Protein 1U5X (pdb70)

Nearest PDB structures (foldseek):
  1u5x-assembly1_A  TM=1.008E+00  e=9.006E-25  Mus musculus
  1u5z-assembly1_A  TM=9.725E-01  e=7.983E-21  Mus musculus
  1u5y-assembly1_D  TM=9.627E-01  e=7.983E-21  Mus musculus
  4zch-assembly1_A  TM=9.772E-01  e=1.226E-16  Homo sapiens
  7x9g-assembly1_B  TM=8.103E-01  e=6.788E-09  Homo sapiens

Sequence (130 aa):
KHSVLHLVPVNITSDVTEVMWQPVLRRGRGLEAQGDIVRVWDTGIYLLYSQVLFHDVTFTMGQVVSREGQGRRETLFRCIRSMPSDAYNSCYSAGVFHLHQGDIITVKIPRANAKLSLSPHGTFLGFVKL

Organism: Mus musculus (NCBI:txid10090)

InterPro domains:
  IPR006052 Tumour necrosis factor domain [PF00229] (146-241)
  IPR006052 Tumour necrosis factor domain [PS50049] (107-241)
  IPR006052 Tumour necrosis factor domain [cd00184] (108-239)
  IPR008983 Tumour necrosis factor-like domain superfamily [G3DSA:2.60.120.40] (104-241)
  IPR008983 Tumour necrosis factor-like domain superfamily [SSF49842] (107-241)
  IPR021184 Tumour necrosis factor, conserved site [PS00251] (146-162)
  IPR051748 Tumor Necrosis Factor Ligand Superfamily [PTHR15151] (5-241)

Structure (mmCIF, N/CA/C/O backbone):
data_1U5X
#
_entry.id   1U5X
#
_cell.length_a   90.779
_cell.length_b   90.779
_cell.length_c   90.779
_cell.angle_alpha   90.00
_cell.angle_beta   90.00
_cell.angle_gamma   90.00
#
_symmetry.space_group_name_H-M   'I 2 3'
#
loop_
_entity.id
_entity.type
_entity.pdbx_description
1 polymer 'Tumor necrosis factor ligand superfamily member 13'
2 water water
#
loop_
_atom_site.group_PDB
_atom_site.id
_atom_site.type_symbol
_atom_site.label_atom_id
_atom_site.label_alt_id
_atom_site.label_comp_id
_atom_site.label_asym_id
_atom_si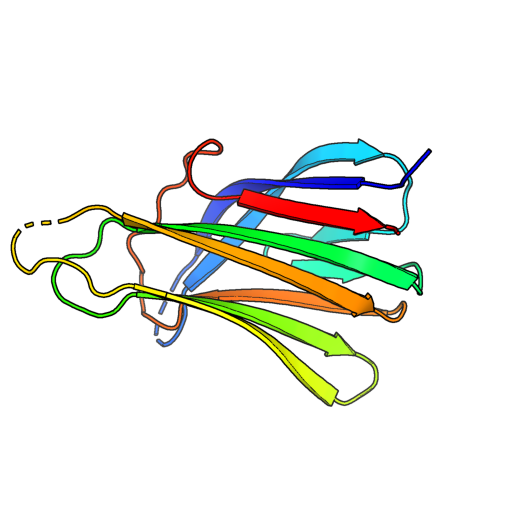te.label_entity_id
_atom_site.label_seq_id
_atom_site.pdbx_PDB_ins_code
_atom_site.Cartn_x
_atom_site.Cartn_y
_atom_site.Cartn_z
_atom_site.occupancy
_atom_site.B_iso_or_equiv
_atom_site.auth_seq_id
_atom_site.auth_comp_id
_at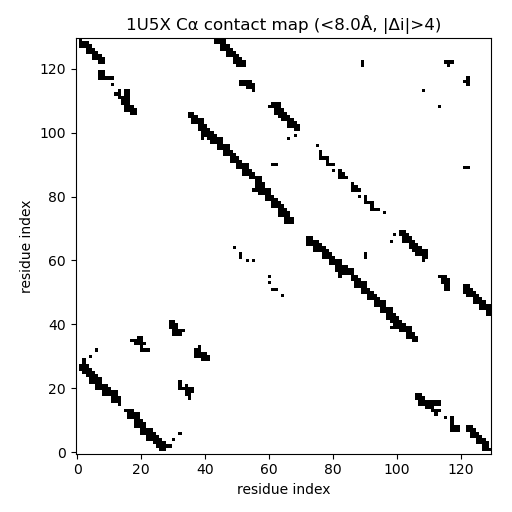om_site.auth_asym_id
_atom_site.auth_atom_id
_atom_site.pdbx_PDB_model_num
ATOM 1 N N . LYS A 1 4 ? 29.470 33.682 54.926 1.00 30.05 105 LYS A N 1
ATOM 2 C CA . LYS A 1 4 ? 28.053 33.312 54.611 1.00 32.24 105 LYS A CA 1
ATOM 3 C C . LYS A 1 4 ? 27.927 31.811 54.307 1.00 31.75 105 LYS A C 1
ATOM 4 O O . LYS A 1 4 ? 28.409 31.340 53.281 1.00 34.88 105 LYS A O 1
ATOM 6 N N . HIS A 1 5 ? 27.256 31.077 55.194 1.00 29.17 106 HIS A N 1
ATOM 7 C CA . HIS A 1 5 ? 27.246 29.621 55.168 1.00 28.68 106 HIS A CA 1
ATOM 8 C C . HIS A 1 5 ? 26.138 29.041 54.280 1.00 25.37 106 HIS A C 1
ATOM 9 O O . HIS A 1 5 ? 25.053 29.587 54.213 1.00 26.62 106 HIS A O 1
ATOM 16 N N . SER A 1 6 ? 26.404 27.900 53.654 1.00 19.85 107 SER A N 1
ATOM 17 C CA . SER A 1 6 ? 25.360 27.130 52.982 1.00 18.20 107 SER A CA 1
ATOM 18 C C . SER A 1 6 ? 24.508 26.377 54.007 1.00 17.35 107 SER A C 1
ATOM 19 O O . SER A 1 6 ? 25.028 25.820 54.975 1.00 15.88 107 SER A O 1
ATOM 22 N N . VAL A 1 7 ? 23.198 26.356 53.790 1.00 16.99 108 VAL A N 1
ATOM 23 C CA . VAL A 1 7 ? 22.281 25.756 54.747 1.00 15.13 108 VAL A CA 1
ATOM 24 C C . VAL A 1 7 ? 21.104 25.070 54.071 1.00 13.74 108 VAL A C 1
ATOM 25 O O . VAL A 1 7 ? 20.762 25.376 52.912 1.00 14.88 108 VAL A O 1
ATOM 29 N N . LEU A 1 8 ? 20.498 24.134 54.797 1.00 14.20 109 LEU A N 1
ATOM 30 C CA . LEU A 1 8 ? 19.279 23.427 54.331 1.00 14.55 109 LEU A CA 1
ATOM 31 C C . LEU A 1 8 ? 18.451 23.041 55.527 1.00 15.22 109 LEU A C 1
ATOM 32 O O . LEU A 1 8 ? 18.938 22.378 56.392 1.00 18.58 109 LEU A O 1
ATOM 37 N N . HIS A 1 9 ? 17.191 23.481 55.581 1.00 16.73 110 HIS A N 1
ATOM 38 C CA . HIS A 1 9 ? 16.276 23.108 56.642 1.00 15.45 110 HIS A CA 1
ATOM 39 C C . HIS A 1 9 ? 15.082 22.451 55.953 1.00 15.55 110 HIS A C 1
ATOM 40 O O . HIS A 1 9 ? 14.469 23.029 55.063 1.00 15.62 110 HIS A O 1
ATOM 47 N N . LEU A 1 10 ? 14.788 21.236 56.394 1.00 14.62 111 LEU A N 1
ATOM 48 C CA . LEU A 1 10 ? 13.806 20.346 55.805 1.00 15.04 111 LEU A CA 1
ATOM 49 C C . LEU A 1 10 ? 12.744 19.954 56.820 1.00 13.34 111 LEU A C 1
ATOM 50 O O . LEU A 1 10 ? 13.040 19.804 58.033 1.00 14.59 111 LEU A O 1
ATOM 55 N N . VAL A 1 11 ? 11.525 19.796 56.326 1.00 13.14 112 VAL A N 1
ATOM 56 C CA . VAL A 1 11 ? 10.398 19.380 57.149 1.00 15.65 112 VAL A CA 1
ATOM 57 C C . VAL A 1 11 ? 9.638 18.255 56.454 1.00 12.19 112 VAL A C 1
ATOM 58 O O . VAL A 1 11 ? 9.873 17.980 55.273 1.00 16.25 112 VAL A O 1
ATOM 62 N N . PRO A 1 12 ? 8.744 17.560 57.158 1.00 14.05 113 PRO A N 1
ATOM 63 C CA . PRO A 1 12 ? 8.052 16.434 56.532 1.00 14.49 113 PRO A CA 1
ATOM 64 C C . PRO A 1 12 ? 7.031 16.805 55.449 1.00 17.04 113 PRO A C 1
ATOM 65 O O . PRO A 1 12 ? 6.344 17.833 55.509 1.00 17.00 113 PRO A O 1
ATOM 69 N N . VAL A 1 13 ? 6.922 15.916 54.477 1.00 17.44 114 VAL A N 1
ATOM 70 C CA . VAL A 1 13 ? 5.804 15.930 53.538 1.00 17.11 114 VAL A CA 1
ATOM 71 C C . VAL A 1 13 ? 4.839 14.785 53.884 1.00 19.17 114 VAL A C 1
ATOM 72 O O . VAL A 1 13 ? 3.621 14.936 53.815 1.00 23.73 114 VAL A O 1
ATOM 76 N N . ASN A 1 14 ? 5.402 13.633 54.230 1.00 19.09 115 ASN A N 1
ATOM 77 C CA . ASN A 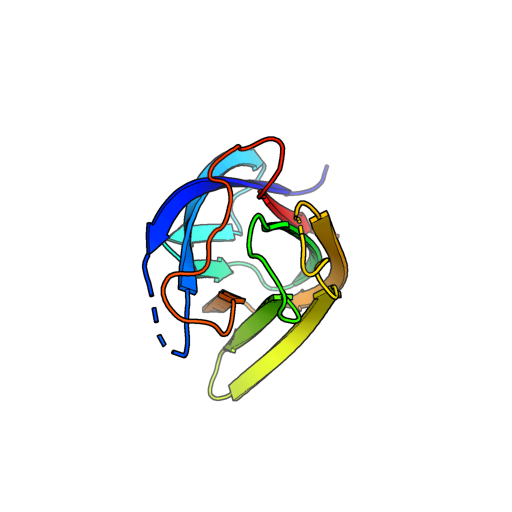1 14 ? 4.638 12.486 54.719 1.00 20.03 115 ASN A CA 1
ATOM 78 C C . ASN A 1 14 ? 5.573 11.465 55.361 1.00 21.97 115 ASN A C 1
ATOM 79 O O . ASN A 1 14 ? 6.795 11.530 55.226 1.00 20.48 115 ASN A O 1
ATOM 84 N N . ILE A 1 15 ? 4.978 10.526 56.065 1.00 22.26 116 ILE A N 1
ATOM 85 C CA . ILE A 1 15 ? 5.708 9.516 56.796 1.00 25.21 116 ILE A CA 1
ATOM 86 C C . ILE A 1 15 ? 5.451 8.169 56.121 1.00 28.87 116 ILE A C 1
ATOM 87 O O . ILE A 1 15 ? 4.294 7.769 55.987 1.00 28.50 116 ILE A O 1
ATOM 92 N N . THR A 1 16 ? 6.517 7.506 55.656 1.00 30.32 117 THR A N 1
ATOM 93 C CA . THR A 1 16 ? 6.413 6.181 55.033 1.00 34.16 117 THR A CA 1
ATOM 94 C C . THR A 1 16 ? 6.909 5.089 55.967 1.00 33.50 117 THR A C 1
ATOM 95 O O . THR A 1 16 ? 7.971 5.208 56.557 1.00 29.11 117 THR A O 1
ATOM 99 N N . SER A 1 17 ? 6.138 4.008 56.068 1.00 34.45 118 SER A N 1
ATOM 100 C CA . SER A 1 17 ? 6.497 2.872 56.910 1.00 32.94 118 SER A CA 1
ATOM 101 C C . SER A 1 17 ? 7.698 2.134 56.320 1.00 36.09 118 SER A C 1
ATOM 102 O O . SER A 1 17 ? 7.540 1.241 55.458 1.00 40.48 118 SER A O 1
ATOM 104 N N . ASP A 1 22 ? 10.121 -3.036 61.148 1.00 24.57 123 ASP A N 1
ATOM 105 C CA . ASP A 1 22 ? 11.511 -2.623 61.360 1.00 26.64 123 ASP A CA 1
ATOM 106 C C . ASP A 1 22 ? 11.819 -1.145 61.092 1.00 23.98 123 ASP A C 1
ATOM 107 O O . ASP A 1 22 ? 12.695 -0.600 61.757 1.00 28.64 123 ASP A O 1
ATOM 109 N N . VAL A 1 23 ? 11.186 -0.502 60.104 1.00 23.32 124 VAL A N 1
ATOM 110 C CA . VAL A 1 23 ? 11.584 0.889 59.758 1.00 25.12 124 VAL A CA 1
ATOM 111 C C . VAL A 1 23 ? 10.495 1.878 59.310 1.00 22.67 124 VAL A C 1
ATOM 112 O O . VAL A 1 23 ? 9.624 1.551 58.515 1.00 23.19 124 VAL A O 1
ATOM 116 N N . THR A 1 24 ? 10.612 3.109 59.807 1.00 21.03 125 THR A N 1
ATOM 117 C CA . THR A 1 24 ? 9.862 4.263 59.318 1.00 21.53 125 THR A CA 1
ATOM 118 C C . THR A 1 24 ? 10.824 5.377 58.909 1.00 21.25 125 THR A C 1
ATOM 119 O O . THR A 1 24 ? 11.864 5.599 59.535 1.00 17.18 125 THR A O 1
ATOM 123 N N . GLU A 1 25 ? 10.503 6.039 57.803 1.00 19.90 126 GLU A N 1
ATOM 124 C CA . GLU A 1 25 ? 11.277 7.176 57.344 1.00 20.26 126 GLU A CA 1
ATOM 125 C C . GLU A 1 25 ? 10.331 8.341 57.041 1.00 17.22 126 GLU A C 1
ATOM 126 O O . GLU A 1 25 ? 9.126 8.219 57.125 1.00 20.17 126 GLU A O 1
ATOM 132 N N . VAL A 1 26 ? 10.920 9.474 56.714 1.00 19.21 127 VAL A N 1
ATOM 133 C CA . VAL A 1 26 ? 10.205 10.694 56.436 1.00 19.81 127 VAL A CA 1
ATOM 134 C C . VAL A 1 26 ? 10.563 11.149 55.024 1.00 17.89 127 VAL A C 1
ATOM 135 O O . VAL A 1 26 ? 11.729 11.179 54.644 1.00 20.76 127 VAL A O 1
ATOM 139 N N . MET A 1 27 ? 9.554 11.474 54.238 1.00 15.16 128 MET A N 1
ATOM 140 C CA . MET A 1 27 ? 9.771 12.179 52.984 1.00 18.22 128 MET A CA 1
ATOM 141 C C . MET A 1 27 ? 9.963 13.664 53.319 1.00 17.00 128 MET A C 1
ATOM 142 O O . MET A 1 27 ? 9.110 14.251 53.973 1.00 23.25 128 MET A O 1
ATOM 147 N N . TRP A 1 28 ? 11.077 14.249 52.887 1.00 17.89 129 TRP A N 1
ATOM 148 C CA . TRP A 1 28 ? 11.479 15.617 53.276 1.00 13.72 129 TRP A CA 1
ATOM 149 C C . TRP A 1 28 ? 11.242 16.632 52.143 1.00 19.04 129 TRP A C 1
ATOM 150 O O . TRP A 1 28 ? 11.317 16.281 50.951 1.00 17.56 129 TRP A O 1
ATOM 161 N N . GLN A 1 29 ? 10.927 17.873 52.519 1.00 16.37 130 GLN A N 1
ATOM 162 C CA . GLN A 1 29 ? 10.801 18.984 51.587 1.00 16.06 130 GLN A CA 1
ATOM 163 C C . GLN A 1 29 ? 11.590 20.168 52.172 1.00 15.80 130 GLN A C 1
ATOM 164 O O . GLN A 1 29 ? 11.545 20.413 53.391 1.00 14.14 130 GLN A O 1
ATOM 170 N N . PRO A 1 30 ? 12.343 20.880 51.348 1.00 16.21 131 PRO A N 1
ATOM 171 C CA . PRO A 1 30 ? 13.052 22.074 51.831 1.00 16.46 131 PRO A CA 1
ATOM 172 C C . PRO A 1 30 ? 12.143 23.248 52.101 1.00 15.52 131 PRO A C 1
ATOM 173 O O . PRO A 1 30 ? 11.257 23.555 51.290 1.00 13.33 131 PRO A O 1
ATOM 177 N N . VAL A 1 31 ? 12.369 23.913 53.238 1.00 13.23 132 VAL A N 1
ATOM 178 C CA . VAL A 1 31 ? 11.736 25.211 53.480 1.00 16.86 132 VAL A CA 1
ATOM 179 C C . VAL A 1 31 ? 12.733 26.386 53.543 1.00 13.30 132 VAL A C 1
ATOM 180 O O . VAL A 1 31 ? 12.327 27.538 53.460 1.00 11.65 132 VAL A O 1
ATOM 184 N N . LEU A 1 32 ? 14.021 26.080 53.688 1.00 13.11 133 LEU A N 1
ATOM 185 C CA . LEU A 1 32 ? 15.091 27.078 53.661 1.00 13.67 133 LEU A CA 1
ATOM 186 C C . LEU A 1 32 ? 16.312 26.491 53.001 1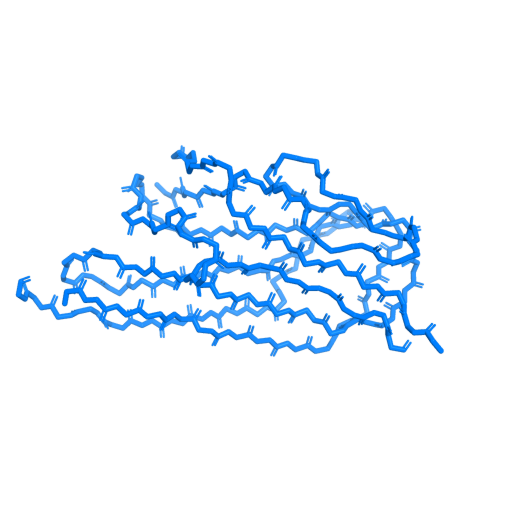.00 12.03 133 LEU A C 1
ATOM 187 O O . LEU A 1 32 ? 16.779 25.429 53.386 1.00 12.16 133 LEU A O 1
ATOM 192 N N . ARG A 1 33 ? 16.806 27.173 51.973 1.00 12.97 134 ARG A N 1
ATOM 193 C CA . ARG A 1 33 ? 18.007 26.717 51.296 1.00 13.99 134 ARG A CA 1
ATOM 194 C C . ARG A 1 33 ? 18.873 27.888 50.896 1.00 12.32 134 ARG A C 1
ATOM 195 O O . ARG A 1 33 ? 18.388 28.852 50.325 1.00 15.20 134 ARG A O 1
ATOM 203 N N . ARG A 1 34 ? 20.145 27.793 51.234 1.00 9.97 135 ARG A N 1
ATOM 204 C CA . ARG A 1 34 ? 21.183 28.643 50.722 1.00 12.58 135 ARG A CA 1
ATOM 205 C C . ARG A 1 34 ? 22.344 27.783 50.240 1.00 14.59 135 ARG A C 1
ATOM 206 O O . ARG A 1 34 ? 22.739 26.826 50.906 1.00 14.71 135 ARG A O 1
ATOM 214 N N . GLY A 1 35 ? 22.865 28.133 49.064 1.00 17.12 136 GLY A N 1
ATOM 215 C CA . GLY A 1 35 ? 23.957 27.402 48.463 1.00 18.88 136 GLY A CA 1
ATOM 216 C C . GLY A 1 35 ? 23.393 26.189 47.785 1.00 22.55 136 GLY A C 1
ATOM 217 O O . GLY A 1 35 ? 22.174 26.015 47.712 1.00 22.74 136 GLY A O 1
ATOM 218 N N . ARG A 1 36 ? 24.259 25.342 47.253 1.00 23.99 137 ARG A N 1
ATOM 219 C CA . ARG A 1 36 ? 23.744 24.244 46.430 1.00 27.00 137 ARG A CA 1
ATOM 220 C C . ARG A 1 36 ? 24.430 22.877 46.594 1.00 27.44 137 ARG A C 1
ATOM 221 O O . ARG A 1 36 ? 24.336 22.005 45.705 1.00 32.65 137 ARG A O 1
ATOM 236 N N . GLY A 1 37 ? 25.101 22.687 47.708 1.00 19.65 138 GLY A N 1
ATOM 237 C CA . GLY A 1 37 ? 25.867 21.470 47.934 1.00 21.49 138 GLY A CA 1
ATOM 238 C C . GLY A 1 37 ? 25.091 20.320 48.549 1.00 19.95 138 GLY A C 1
ATOM 239 O O . GLY A 1 37 ? 25.656 19.239 48.747 1.00 17.43 138 GLY A O 1
ATOM 240 N N . LEU A 1 38 ? 23.800 20.540 48.818 1.00 17.14 139 LEU A N 1
ATOM 241 C CA . LEU A 1 38 ? 22.933 19.534 49.420 1.00 17.61 139 LEU A CA 1
ATOM 242 C C . LEU A 1 38 ? 21.586 19.445 48.707 1.00 19.54 139 LEU A C 1
ATOM 243 O O . LEU A 1 38 ? 21.043 20.464 48.254 1.00 16.40 139 LEU A O 1
ATOM 248 N N . GLU A 1 39 ? 21.038 18.237 48.577 1.00 17.30 140 GLU A N 1
ATOM 249 C CA . GLU A 1 39 ? 19.713 18.092 47.955 1.00 16.09 140 GLU A CA 1
ATOM 250 C C . GLU A 1 39 ? 18.858 17.015 48.612 1.00 17.18 140 GLU A C 1
ATOM 251 O O . GLU A 1 39 ? 19.208 15.836 48.548 1.00 16.04 140 GLU A O 1
ATOM 257 N N . ALA A 1 40 ? 17.679 17.406 49.093 1.00 19.39 141 ALA A N 1
ATOM 258 C CA . ALA A 1 40 ? 16.667 16.428 49.502 1.00 20.58 141 ALA A CA 1
ATOM 259 C C . ALA A 1 40 ? 16.078 15.723 48.275 1.00 16.82 141 ALA A C 1
ATOM 260 O O . ALA A 1 40 ? 15.649 16.371 47.288 1.00 14.11 141 ALA A O 1
ATOM 262 N N . GLN A 1 41 ? 16.097 14.391 48.313 1.00 15.04 142 GLN A N 1
ATOM 263 C CA . GLN A 1 41 ? 15.470 13.556 47.296 1.00 18.71 142 GLN A CA 1
ATOM 264 C C . GLN A 1 41 ? 14.584 12.560 48.027 1.00 24.42 142 GLN A C 1
ATOM 265 O O . GLN A 1 41 ? 15.015 11.440 48.339 1.00 18.70 142 GLN A O 1
ATOM 271 N N . GLY A 1 42 ? 13.382 13.021 48.374 1.00 24.96 143 GLY A N 1
ATOM 272 C CA . GLY A 1 42 ? 12.373 12.182 48.999 1.00 24.62 143 GLY A CA 1
ATOM 273 C C . GLY A 1 42 ? 12.741 11.862 50.431 1.00 17.24 143 GLY A C 1
ATOM 274 O O . GLY A 1 42 ? 12.717 12.741 51.280 1.00 25.79 143 GLY A O 1
ATOM 275 N N . ASP A 1 43 ? 13.111 10.616 50.708 1.00 16.09 144 ASP A N 1
ATOM 276 C CA . ASP A 1 43 ? 13.424 10.250 52.108 1.00 13.80 144 ASP A CA 1
ATOM 277 C C . ASP A 1 43 ? 14.915 10.306 52.475 1.00 18.03 144 ASP A C 1
ATOM 278 O O . ASP A 1 43 ? 15.259 10.049 53.617 1.00 20.14 144 ASP A O 1
ATOM 283 N N . ILE A 1 44 ? 15.772 10.693 51.525 1.00 14.59 145 ILE A N 1
ATOM 284 C CA . ILE A 1 44 ? 17.204 10.885 51.778 1.00 14.46 145 ILE A CA 1
ATOM 285 C C . ILE A 1 44 ? 17.668 12.254 51.341 1.00 15.85 145 ILE A C 1
ATOM 286 O O . ILE A 1 44 ? 16.955 12.977 50.670 1.00 14.46 145 ILE A O 1
ATOM 291 N N . VAL A 1 45 ? 18.873 12.606 51.757 1.00 17.35 146 VAL A N 1
ATOM 292 C CA . VAL A 1 45 ? 19.527 13.852 51.358 1.00 15.66 146 VAL A CA 1
ATOM 293 C C . VAL A 1 45 ? 20.861 13.495 50.695 1.00 13.94 146 VAL A C 1
ATOM 294 O O . VAL A 1 45 ? 21.641 12.712 51.224 1.00 14.64 146 VAL A O 1
ATOM 298 N N . ARG A 1 46 ? 21.087 14.017 49.499 1.00 13.35 147 ARG A N 1
ATOM 299 C CA . ARG A 1 46 ? 22.327 13.771 48.792 1.00 10.41 147 ARG A CA 1
ATOM 300 C C . ARG A 1 46 ? 23.291 14.892 49.112 1.00 15.68 147 ARG A C 1
ATOM 301 O O . ARG A 1 46 ? 22.899 16.056 49.198 1.00 14.03 147 ARG A O 1
ATOM 309 N N . VAL A 1 47 ? 24.564 14.541 49.268 1.00 14.19 148 VAL A N 1
ATOM 310 C CA . VAL A 1 47 ? 25.617 15.527 49.492 1.00 13.71 148 VAL A CA 1
ATOM 311 C C . VAL A 1 47 ? 26.413 15.632 48.215 1.00 15.14 148 VAL A C 1
ATOM 312 O O . VAL A 1 47 ? 26.954 14.643 47.729 1.00 12.66 148 VAL A O 1
ATOM 316 N N . TRP A 1 48 ? 26.455 16.818 47.637 1.00 13.42 149 TRP A N 1
ATOM 317 C CA . TRP A 1 48 ? 27.280 17.035 46.460 1.00 11.46 149 TRP A CA 1
ATOM 318 C C . TRP A 1 48 ? 28.660 17.602 46.781 1.00 15.62 149 TRP A C 1
ATOM 319 O O . TRP A 1 48 ? 29.602 17.385 46.011 1.00 21.77 149 TRP A O 1
ATOM 330 N N . ASP A 1 49 ? 28.780 18.317 47.887 1.00 9.67 150 ASP A N 1
ATOM 331 C CA . ASP A 1 49 ? 29.991 19.042 48.221 1.00 16.68 150 ASP A CA 1
ATOM 332 C C . ASP A 1 49 ? 30.664 18.477 49.456 1.00 14.91 150 ASP A C 1
ATOM 333 O O . ASP A 1 49 ? 30.094 18.487 50.541 1.00 17.01 150 ASP A O 1
ATOM 338 N N . THR A 1 50 ? 31.903 18.024 49.292 1.00 13.24 151 THR A N 1
ATOM 339 C CA . THR A 1 50 ? 32.648 17.570 50.444 1.00 14.54 151 THR A CA 1
ATOM 340 C C . THR A 1 50 ? 32.814 18.714 51.420 1.00 9.47 151 THR A C 1
ATOM 341 O O . THR A 1 50 ? 33.136 19.823 51.018 1.00 17.14 151 THR A O 1
ATOM 345 N N . GLY A 1 51 ? 32.643 18.440 52.707 1.00 12.64 152 GLY A N 1
ATOM 346 C CA . GLY A 1 51 ? 32.866 19.448 53.727 1.00 12.84 152 GLY A CA 1
ATOM 347 C C . GLY A 1 51 ? 32.520 18.993 55.114 1.00 13.38 152 GLY A C 1
ATOM 348 O O . GLY A 1 51 ? 32.151 17.832 55.320 1.00 13.62 152 GLY A O 1
ATOM 349 N N . ILE A 1 52 ? 32.652 19.914 56.074 1.00 11.33 153 ILE A N 1
ATOM 350 C CA . ILE A 1 52 ? 32.250 19.695 57.451 1.00 10.28 153 ILE A CA 1
ATOM 351 C C . ILE A 1 52 ? 30.910 20.391 57.698 1.00 12.56 153 ILE A C 1
ATOM 352 O O . ILE A 1 52 ? 30.725 21.564 57.351 1.00 16.22 153 ILE A O 1
ATOM 357 N N . TYR A 1 53 ? 29.946 19.659 58.249 1.00 12.55 154 TYR A N 1
ATOM 358 C CA . TYR A 1 53 ? 28.598 20.159 58.422 1.00 12.91 154 TYR A CA 1
ATOM 359 C C . TYR A 1 53 ? 28.113 19.910 59.802 1.00 16.91 154 TYR A C 1
ATOM 360 O O . TYR A 1 53 ? 28.342 18.851 60.360 1.00 14.66 154 TYR A O 1
ATOM 369 N N . LEU A 1 54 ? 27.417 20.895 60.346 1.00 16.59 155 LEU A N 1
ATOM 370 C CA . LEU A 1 54 ? 26.512 20.679 61.454 1.00 16.90 155 LEU A CA 1
ATOM 371 C C . LEU A 1 54 ? 25.241 20.064 60.900 1.00 16.82 155 LEU A C 1
ATOM 372 O O . LEU A 1 54 ? 24.639 20.609 59.953 1.00 14.68 155 LEU A O 1
ATOM 377 N N . LEU A 1 55 ? 24.854 18.907 61.461 1.00 15.64 156 LEU A N 1
ATOM 378 C CA . LEU A 1 55 ? 23.659 18.187 61.081 1.00 14.82 156 LEU A CA 1
ATOM 379 C C . LEU A 1 55 ? 22.812 18.091 62.326 1.00 14.96 156 LEU A C 1
ATOM 380 O O . LEU A 1 55 ? 23.279 17.663 63.358 1.00 17.81 156 LEU A O 1
ATOM 385 N N . TYR A 1 56 ? 21.550 18.476 62.221 1.00 16.67 157 TYR A N 1
ATOM 386 C CA . TYR A 1 56 ? 20.635 18.400 63.363 1.00 15.58 157 TYR A CA 1
ATOM 387 C C . TYR A 1 56 ? 19.357 17.706 62.918 1.00 15.29 157 TYR A C 1
ATOM 388 O O . TYR A 1 56 ? 18.950 17.808 61.759 1.00 15.50 157 TYR A O 1
ATOM 397 N N . SER A 1 57 ? 18.722 17.007 63.857 1.00 14.61 158 SER A N 1
ATOM 398 C CA . SER A 1 57 ? 17.544 16.202 63.604 1.00 14.37 158 SER A CA 1
ATOM 399 C C . SER A 1 57 ? 16.658 16.244 64.826 1.00 14.47 158 SER A C 1
ATOM 400 O O . SER A 1 57 ? 17.109 15.993 65.934 1.00 16.55 158 SER A O 1
ATOM 403 N N . GLN A 1 58 ? 15.386 16.558 64.624 1.00 16.63 159 GLN A N 1
ATOM 404 C CA . GLN A 1 58 ? 14.386 16.382 65.652 1.00 12.82 159 GLN A CA 1
ATOM 405 C C . GLN A 1 58 ? 13.257 15.559 65.092 1.00 14.90 159 GLN A C 1
ATOM 406 O O . GLN A 1 58 ? 12.836 15.734 63.929 1.00 15.98 159 GLN A O 1
ATOM 412 N N . VAL A 1 59 ? 12.777 14.651 65.923 1.00 14.48 160 VAL A N 1
ATOM 413 C CA . VAL A 1 59 ? 11.548 13.927 65.615 1.00 12.58 160 VAL A CA 1
ATOM 414 C C . VAL A 1 59 ? 10.611 14.028 66.802 1.00 15.13 160 VAL A C 1
ATOM 415 O O . VAL A 1 59 ? 11.011 13.840 67.965 1.00 13.71 160 VAL A O 1
ATOM 419 N N . LEU A 1 60 ? 9.343 14.317 66.508 1.00 13.70 161 LEU A N 1
ATOM 420 C CA . LEU A 1 60 ? 8.303 14.396 67.516 1.00 14.89 161 LEU A CA 1
ATOM 421 C C . LEU A 1 60 ? 7.513 13.084 67.550 1.00 16.37 161 LEU A C 1
ATOM 422 O O . LEU A 1 60 ? 6.892 12.716 66.566 1.00 14.51 161 LEU A O 1
ATOM 427 N N . PHE A 1 61 ? 7.580 12.362 68.659 1.00 12.13 162 PHE A N 1
ATOM 428 C CA . PHE A 1 61 ? 6.924 11.032 68.737 1.00 14.15 162 PHE A CA 1
ATOM 429 C C . PHE A 1 61 ? 5.640 11.062 69.558 1.00 14.33 162 PHE A C 1
ATOM 430 O O . PHE A 1 61 ? 5.584 11.742 70.593 1.00 16.11 162 PHE A O 1
ATOM 438 N N . HIS A 1 62 ? 4.642 10.265 69.147 1.00 18.90 163 HIS A N 1
ATOM 439 C CA . HIS A 1 62 ? 3.363 10.148 69.861 1.00 20.60 163 HIS A CA 1
ATOM 440 C C . HIS A 1 62 ? 3.074 8.722 70.365 1.00 20.65 163 HIS A C 1
ATOM 441 O O . HIS A 1 62 ? 2.021 8.480 70.949 1.00 22.11 163 HIS A O 1
ATOM 443 N N . ASP A 1 63 ? 4.015 7.800 70.167 1.00 22.86 164 ASP A N 1
ATOM 444 C CA . ASP A 1 63 ? 3.839 6.396 70.535 1.00 27.05 164 ASP A CA 1
ATOM 445 C C . ASP A 1 63 ? 3.763 6.155 72.031 1.00 27.62 164 ASP A C 1
ATOM 446 O O . ASP A 1 63 ? 4.526 6.729 72.815 1.00 22.50 164 ASP A O 1
ATOM 451 N N . VAL A 1 64 ? 2.859 5.256 72.394 1.00 28.96 165 VAL A N 1
ATOM 452 C CA . VAL A 1 64 ? 2.697 4.791 73.761 1.00 31.18 165 VAL A CA 1
ATOM 453 C C . VAL A 1 64 ? 3.765 3.715 74.059 1.00 31.34 165 VAL A C 1
ATOM 454 O O . VAL A 1 64 ? 4.202 3.000 73.154 1.00 34.69 165 VAL A O 1
ATOM 458 N N . THR A 1 65 ? 4.203 3.654 75.317 1.00 29.80 166 THR A N 1
ATOM 459 C CA . THR A 1 65 ? 5.079 2.597 75.868 1.00 29.43 166 THR A CA 1
ATOM 460 C C . THR A 1 65 ? 6.564 2.529 75.521 1.00 29.47 166 THR A C 1
ATOM 461 O O . THR A 1 65 ? 7.409 2.612 76.416 1.00 31.04 166 THR A O 1
ATOM 465 N N . PHE A 1 66 ? 6.883 2.264 74.259 1.00 28.66 167 PHE A N 1
ATOM 466 C CA . PHE A 1 66 ? 8.209 1.766 73.937 1.00 26.34 167 PHE A CA 1
ATOM 467 C C . PHE A 1 66 ? 9.204 2.883 73.709 1.00 21.99 167 PHE A C 1
ATOM 468 O O . PHE A 1 66 ? 8.836 4.028 73.413 1.00 20.17 167 PHE A O 1
ATOM 470 N N . THR A 1 67 ? 10.475 2.527 73.839 1.00 17.59 168 THR A N 1
ATOM 471 C CA . THR A 1 67 ? 11.563 3.458 73.569 1.00 20.13 168 THR A CA 1
ATOM 472 C C . THR A 1 67 ? 11.536 3.829 72.091 1.00 17.60 168 THR A C 1
ATOM 473 O O . THR A 1 67 ? 11.489 2.938 71.238 1.00 21.58 168 THR A O 1
ATOM 477 N N . MET A 1 68 ? 11.577 5.133 71.809 1.00 17.68 169 MET A N 1
ATOM 478 C CA . MET A 1 68 ? 11.577 5.660 70.461 1.00 12.98 169 MET A CA 1
ATOM 479 C C . MET A 1 68 ? 12.854 6.446 70.217 1.00 18.54 169 MET A C 1
ATOM 480 O O . MET A 1 68 ? 13.465 6.939 71.137 1.00 19.24 169 MET A O 1
ATOM 485 N N . GLY A 1 69 ? 13.233 6.570 68.961 1.00 17.75 170 GLY A N 1
ATOM 486 C CA . GLY A 1 69 ? 14.381 7.366 68.610 1.00 17.38 170 GLY A CA 1
ATOM 487 C C . GLY A 1 69 ? 14.734 7.244 67.148 1.00 15.84 170 GLY A C 1
ATOM 488 O O . GLY A 1 69 ? 14.415 6.263 66.484 1.00 20.62 170 GLY A O 1
ATOM 489 N N . GLN A 1 70 ? 15.457 8.223 66.672 1.00 16.25 171 GLN A N 1
ATOM 490 C CA . GLN A 1 70 ? 15.839 8.264 65.275 1.00 13.85 171 GLN A CA 1
ATOM 491 C C . GLN A 1 70 ? 17.327 8.047 65.150 1.00 15.44 171 GLN A C 1
ATOM 492 O O . GLN A 1 70 ? 18.073 8.377 66.038 1.00 15.75 171 GLN A O 1
ATOM 498 N N . VAL A 1 71 ? 17.739 7.508 64.013 1.00 12.39 172 VAL A N 1
ATOM 499 C CA . VAL A 1 71 ? 19.118 7.242 63.708 1.00 12.22 172 VAL A CA 1
ATOM 500 C C . VAL A 1 71 ? 19.499 7.938 62.418 1.00 15.75 172 VAL A C 1
ATOM 501 O O . VAL A 1 71 ? 18.858 7.728 61.394 1.00 15.32 172 VAL A O 1
ATOM 505 N N . VAL A 1 72 ? 20.545 8.751 62.462 1.00 15.79 173 VAL A N 1
ATOM 506 C CA . VAL A 1 72 ? 21.036 9.509 61.312 1.00 13.75 173 VAL A CA 1
ATOM 507 C C . VAL A 1 72 ? 22.361 8.933 60.838 1.00 13.19 173 VAL A C 1
ATOM 508 O O . VAL A 1 72 ? 23.290 8.821 61.626 1.00 14.66 173 VAL A O 1
ATOM 512 N N . SER A 1 73 ? 22.424 8.530 59.563 1.00 12.18 174 SER A N 1
ATOM 513 C CA . SER A 1 73 ? 23.556 7.808 58.996 1.00 13.46 174 SER A CA 1
ATOM 514 C C . SER A 1 73 ? 23.987 8.372 57.653 1.00 14.09 174 SER A C 1
ATOM 515 O O . SER A 1 73 ? 23.205 9.054 56.958 1.00 16.08 174 SER A O 1
ATOM 518 N N . ARG A 1 74 ? 25.231 8.085 57.306 1.00 18.38 175 ARG A N 1
ATOM 519 C CA . ARG A 1 74 ? 25.778 8.407 56.001 1.00 18.67 175 ARG A CA 1
ATOM 520 C C . ARG A 1 74 ? 26.179 7.129 55.261 1.00 17.17 175 ARG A C 1
ATOM 521 O O . ARG A 1 74 ? 26.758 6.193 55.829 1.00 17.74 175 ARG A O 1
ATOM 529 N N . GLU A 1 75 ? 25.853 7.069 53.980 1.00 16.48 176 GLU A N 1
ATOM 530 C CA . GLU A 1 75 ? 26.330 5.958 53.163 1.00 16.00 176 GLU A CA 1
ATOM 531 C C . GLU A 1 75 ? 27.054 6.582 51.981 1.00 19.34 176 GLU A C 1
ATOM 532 O O . GLU A 1 75 ? 26.474 7.385 51.264 1.00 17.11 176 GLU A O 1
ATOM 538 N N . GLY A 1 76 ? 28.322 6.234 51.790 1.00 25.59 177 GLY A N 1
ATOM 539 C CA . GLY A 1 76 ? 29.109 6.791 50.704 1.00 26.83 177 GLY A CA 1
ATOM 540 C C . GLY A 1 76 ? 29.794 5.739 49.871 1.00 35.13 177 GLY A C 1
ATOM 541 O O . GLY A 1 76 ? 29.302 4.614 49.724 1.00 36.26 177 GLY A O 1
ATOM 542 N N . GLN A 1 77 ? 30.929 6.123 49.302 1.00 36.18 178 GLN A N 1
ATOM 543 C CA . GLN A 1 77 ? 31.730 5.222 48.515 1.00 38.49 178 GLN A CA 1
ATOM 544 C C . GLN A 1 77 ? 31.983 3.921 49.297 1.00 38.66 178 GLN A C 1
ATOM 545 O O . GLN A 1 77 ? 32.962 3.804 50.038 1.00 41.79 178 GLN A O 1
ATOM 547 N N . GLY A 1 78 ? 31.063 2.965 49.144 1.00 35.76 179 GLY A N 1
ATOM 548 C CA . GLY A 1 78 ? 31.218 1.622 49.683 1.00 35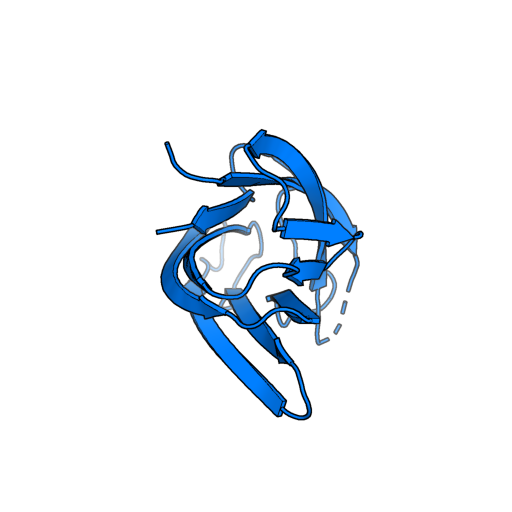.46 179 GLY A CA 1
ATOM 549 C C . GLY A 1 78 ? 30.933 1.281 51.145 1.00 34.33 179 GLY A C 1
ATOM 550 O O . GLY A 1 78 ? 30.893 0.091 51.480 1.00 32.67 179 GLY A O 1
ATOM 551 N N . ARG A 1 79 ? 30.750 2.267 52.022 1.00 32.16 180 ARG A N 1
ATOM 552 C CA . ARG A 1 79 ? 30.516 1.975 53.438 1.00 31.17 180 ARG A CA 1
ATOM 553 C C . ARG A 1 79 ? 29.316 2.734 54.023 1.00 33.01 180 ARG A C 1
ATOM 554 O O . ARG A 1 79 ? 28.861 3.738 53.483 1.00 30.86 180 ARG A O 1
ATOM 556 N N . ARG A 1 80 ? 28.807 2.209 55.133 1.00 32.07 181 ARG A N 1
ATOM 557 C CA . ARG A 1 80 ? 27.647 2.742 55.816 1.00 32.56 181 ARG A CA 1
ATOM 558 C C . ARG A 1 80 ? 28.062 3.029 57.261 1.00 30.69 181 ARG A C 1
ATOM 559 O O . ARG A 1 80 ? 28.722 2.202 57.895 1.00 27.81 181 ARG A O 1
ATOM 567 N N . GLU A 1 81 ? 27.675 4.197 57.770 1.00 23.30 182 GLU A N 1
ATOM 568 C CA . GLU A 1 81 ? 28.168 4.681 59.059 1.00 26.03 182 GLU A CA 1
ATOM 569 C C . GLU A 1 81 ? 27.060 5.400 59.799 1.00 19.86 182 GLU A C 1
ATOM 570 O O . GLU A 1 81 ? 26.483 6.305 59.253 1.00 15.33 182 GLU A O 1
ATOM 576 N N . THR A 1 82 ? 26.777 5.027 61.046 1.00 17.88 183 THR A N 1
ATOM 577 C CA . THR A 1 82 ? 25.877 5.851 61.848 1.00 17.03 183 THR A CA 1
ATOM 578 C C . THR A 1 82 ? 26.624 7.115 62.264 1.00 13.53 183 THR A C 1
ATOM 579 O O . THR A 1 82 ? 27.789 7.042 62.652 1.00 17.89 183 THR A O 1
ATOM 583 N N . LEU A 1 83 ? 25.958 8.256 62.170 1.00 13.03 184 LEU A N 1
ATOM 584 C CA . LEU A 1 83 ? 26.532 9.509 62.631 1.00 13.30 184 LEU A CA 1
ATOM 585 C C . LEU A 1 83 ? 26.124 9.797 64.073 1.00 12.36 184 LEU A C 1
ATOM 586 O O . LEU A 1 83 ? 26.970 9.994 64.941 1.00 14.36 184 LEU A O 1
ATOM 591 N N . PHE A 1 84 ? 24.834 9.836 64.327 1.00 15.83 185 PHE A N 1
ATOM 592 C CA . PHE A 1 84 ? 24.347 9.953 65.680 1.00 14.38 185 PHE A CA 1
ATOM 593 C C . PHE A 1 84 ? 22.938 9.415 65.805 1.00 16.78 185 PHE A C 1
ATOM 594 O O . PHE A 1 84 ? 22.243 9.236 64.815 1.00 14.83 185 PHE A O 1
ATOM 602 N N . ARG A 1 85 ? 22.505 9.200 67.037 1.00 13.69 186 ARG A N 1
ATOM 603 C CA . ARG A 1 85 ? 21.120 8.788 67.308 1.00 12.28 186 ARG A CA 1
ATOM 604 C C . ARG A 1 85 ? 20.552 9.553 68.519 1.00 16.66 186 ARG A C 1
ATOM 605 O O . ARG A 1 85 ? 21.284 10.049 69.355 1.00 15.81 186 ARG A O 1
ATOM 619 N N . CYS A 1 86 ? 19.239 9.655 68.565 1.00 14.44 187 CYS A N 1
ATOM 620 C CA . CYS A 1 86 ? 18.513 10.213 69.687 1.00 15.81 187 CYS A CA 1
ATOM 621 C C . CYS A 1 86 ? 17.655 9.090 70.251 1.00 17.98 187 CYS A C 1
ATOM 622 O O . CYS A 1 86 ? 17.138 8.295 69.477 1.00 16.05 187 CYS A O 1
ATOM 625 N N . ILE A 1 87 ? 17.547 8.970 71.573 1.00 10.30 188 ILE A N 1
ATOM 626 C CA . ILE A 1 87 ? 16.732 7.898 72.178 1.00 14.19 188 ILE A CA 1
ATOM 627 C C . ILE A 1 87 ? 15.852 8.451 73.305 1.00 16.97 188 ILE A C 1
ATOM 628 O O . ILE A 1 87 ? 16.349 9.196 74.134 1.00 14.92 188 ILE A O 1
ATOM 633 N N . ARG A 1 88 ? 14.573 8.055 73.366 1.00 15.78 189 ARG A N 1
ATOM 634 C CA . ARG A 1 88 ? 13.628 8.540 74.384 1.00 19.09 189 ARG A CA 1
ATOM 635 C C . ARG A 1 88 ? 12.691 7.454 74.820 1.00 21.59 189 ARG A C 1
ATOM 636 O O . ARG A 1 88 ? 11.987 6.925 73.984 1.00 19.87 189 ARG A O 1
ATOM 644 N N . SER A 1 89 ? 12.634 7.168 76.118 1.00 19.70 190 SER A N 1
ATOM 645 C CA . SER A 1 89 ? 11.569 6.326 76.659 1.00 20.16 190 SER A CA 1
ATOM 646 C C . SER A 1 89 ? 10.247 7.105 76.625 1.00 20.87 190 SER A C 1
ATOM 647 O O . SER A 1 89 ? 10.215 8.342 76.798 1.00 19.26 190 SER A O 1
ATOM 650 N N . MET A 1 90 ? 9.168 6.381 76.345 1.00 18.04 191 MET A N 1
ATOM 651 C CA . MET A 1 90 ? 7.840 6.958 76.244 1.00 19.70 191 MET A CA 1
ATOM 652 C C . MET A 1 90 ? 7.004 6.472 77.421 1.00 22.76 191 MET A C 1
ATOM 653 O O . MET A 1 90 ? 7.152 5.316 77.846 1.00 19.53 191 MET A O 1
ATOM 658 N N . PRO A 1 91 ? 6.147 7.342 77.970 1.00 24.09 192 PRO A N 1
ATOM 659 C CA . PRO A 1 91 ? 5.199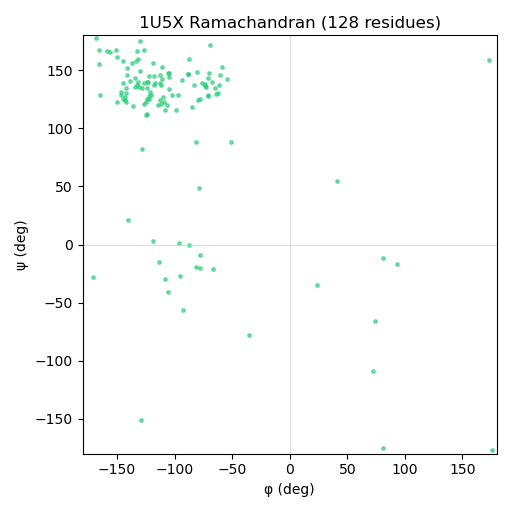 6.937 79.015 1.00 25.09 192 PRO A CA 1
ATOM 660 C C . PRO A 1 91 ? 4.264 5.827 78.555 1.00 25.29 192 PRO A C 1
ATOM 661 O O . PRO A 1 91 ? 3.981 5.716 77.365 1.00 22.44 192 PRO A O 1
ATOM 665 N N . SER A 1 92 ? 3.782 5.034 79.501 1.00 26.34 193 SER A N 1
ATOM 666 C CA . SER A 1 92 ? 2.831 3.969 79.194 1.00 28.56 193 SER A CA 1
ATOM 667 C C . SER A 1 92 ? 1.406 4.511 78.982 1.00 28.17 193 SER A C 1
ATOM 668 O O . SER A 1 92 ? 0.586 3.849 78.349 1.00 31.12 193 SER A O 1
ATOM 671 N N . ASP A 1 93 ? 1.127 5.714 79.493 1.00 29.73 194 ASP A N 1
ATOM 672 C CA . ASP A 1 93 ? -0.166 6.394 79.311 1.00 30.75 194 ASP A CA 1
ATOM 673 C C . ASP A 1 93 ? -0.801 6.139 77.939 1.00 31.84 194 ASP A C 1
ATOM 674 O O . ASP A 1 93 ? -0.577 6.898 76.987 1.00 31.01 194 ASP A O 1
ATOM 676 N N . ALA A 1 97 ? 3.177 10.021 76.657 1.00 33.06 198 ALA A N 1
ATOM 677 C CA . ALA A 1 97 ? 2.448 10.083 75.404 1.00 29.82 198 ALA A CA 1
ATOM 678 C C . ALA A 1 97 ? 3.162 10.919 74.329 1.00 28.63 198 ALA A C 1
ATOM 679 O O . ALA A 1 97 ? 2.984 10.695 73.128 1.00 20.73 198 ALA A O 1
ATOM 681 N N . TYR A 1 98 ? 3.963 11.894 74.754 1.00 24.81 199 TYR A N 1
ATOM 682 C CA . TYR A 1 98 ? 4.502 12.869 73.831 1.00 25.50 199 TYR A CA 1
ATOM 683 C C . TYR A 1 98 ? 5.923 13.221 74.194 1.00 20.86 199 TYR A C 1
ATOM 684 O O . TYR A 1 98 ? 6.238 13.446 75.377 1.00 19.45 199 TYR A O 1
ATOM 693 N N . ASN A 1 99 ? 6.778 13.252 73.183 1.00 21.21 200 ASN A N 1
ATOM 694 C CA . ASN A 1 99 ? 8.191 13.581 73.384 1.00 17.94 200 ASN A CA 1
ATOM 695 C C . ASN A 1 99 ? 8.901 13.914 72.085 1.00 18.95 200 ASN A C 1
ATOM 696 O O . ASN A 1 99 ? 8.853 13.131 71.148 1.00 15.66 200 ASN A O 1
ATOM 701 N N . SER A 1 100 ? 9.601 15.053 72.044 1.00 14.13 201 SER A N 1
ATOM 702 C CA . SER A 1 100 ? 10.503 15.358 70.958 1.00 14.46 201 SER A CA 1
ATOM 703 C C . SER A 1 100 ? 11.872 14.774 71.311 1.00 14.58 201 SER A C 1
ATOM 704 O O . SER A 1 100 ? 12.260 14.688 72.474 1.00 15.01 201 SER A O 1
ATOM 707 N N . CYS A 1 101 ? 12.592 14.341 70.297 1.00 15.63 202 CYS A N 1
ATOM 708 C CA . CYS A 1 101 ? 13.935 13.829 70.457 1.00 15.15 202 CYS A CA 1
ATOM 709 C C . CYS A 1 101 ? 14.810 14.633 69.526 1.00 15.15 202 CYS A C 1
ATOM 710 O O . CYS A 1 101 ? 14.687 14.534 68.321 1.00 14.52 202 CYS A O 1
ATOM 713 N N . TYR A 1 102 ? 15.692 15.450 70.094 1.00 15.99 203 TYR A N 1
ATOM 714 C CA . TYR A 1 102 ? 16.616 16.269 69.291 1.00 14.09 203 TYR A CA 1
ATOM 715 C C . TYR A 1 102 ? 18.052 15.776 69.481 1.00 12.83 203 TYR A C 1
ATOM 716 O O . TYR A 1 102 ? 18.472 15.497 70.610 1.00 16.93 203 TYR A O 1
ATOM 725 N N . SER A 1 103 ? 18.807 15.703 68.388 1.00 13.75 204 SER A N 1
ATOM 726 C CA . SER A 1 103 ? 20.271 15.499 68.468 1.00 13.85 204 SER A CA 1
ATOM 727 C C . SER A 1 103 ? 20.930 16.165 67.294 1.00 14.18 204 SER A C 1
ATOM 728 O O . SER A 1 103 ? 20.270 16.526 66.306 1.00 14.77 204 SER A O 1
ATOM 731 N N . ALA A 1 104 ? 22.217 16.399 67.419 1.00 15.53 205 ALA A N 1
ATOM 732 C CA . ALA A 1 104 ? 22.960 17.113 66.382 1.00 15.21 205 ALA A CA 1
ATOM 733 C C . ALA A 1 104 ? 24.452 16.931 66.618 1.00 19.15 205 ALA A C 1
ATOM 734 O O . ALA A 1 104 ? 24.903 16.668 67.734 1.00 17.53 205 ALA A O 1
ATOM 736 N N . GLY A 1 105 ? 25.222 17.061 65.565 1.00 13.97 206 GLY A N 1
ATOM 737 C CA . GLY A 1 105 ? 26.666 17.051 65.670 1.00 15.07 206 GLY A CA 1
ATOM 738 C C . GLY A 1 105 ? 27.356 17.482 64.412 1.00 12.69 206 GLY A C 1
ATOM 739 O O . GLY A 1 105 ? 26.687 17.757 63.414 1.00 16.63 206 GLY A O 1
ATOM 740 N N . VAL A 1 106 ? 28.687 17.529 64.467 1.00 13.83 207 VAL A N 1
ATOM 741 C CA . VAL A 1 106 ? 29.476 18.018 63.355 1.00 12.97 207 VAL A CA 1
ATOM 742 C C . VAL A 1 106 ? 30.226 16.875 62.715 1.00 17.02 207 VAL A C 1
ATOM 743 O O . VAL A 1 106 ? 30.920 16.145 63.406 1.00 13.77 207 VAL A O 1
ATOM 747 N N . PHE A 1 107 ? 30.067 16.744 61.391 1.00 12.95 208 PHE A N 1
ATOM 748 C CA . PHE A 1 107 ? 30.596 15.600 60.662 1.00 13.75 208 PHE A CA 1
ATOM 749 C C . PHE A 1 107 ? 31.164 15.981 59.309 1.00 14.72 208 PHE A C 1
ATOM 750 O O . PHE A 1 107 ? 30.678 16.901 58.646 1.00 13.19 208 PHE A O 1
ATOM 758 N N . HIS A 1 108 ? 32.208 15.270 58.919 1.00 11.79 209 HIS A N 1
ATOM 759 C CA . HIS A 1 108 ? 32.818 15.411 57.609 1.00 13.51 209 HIS A CA 1
ATOM 760 C C . HIS A 1 108 ? 32.018 14.520 56.671 1.00 17.11 209 HIS A C 1
ATOM 761 O O . HIS A 1 108 ? 31.946 13.298 56.868 1.00 16.47 209 HIS A O 1
ATOM 768 N N . LEU A 1 109 ? 31.404 15.161 55.677 1.00 15.90 210 LEU A N 1
ATOM 769 C CA . LEU A 1 109 ? 30.604 14.497 54.669 1.00 17.18 210 LEU A CA 1
ATOM 770 C C . LEU A 1 109 ? 31.351 14.638 53.354 1.00 16.41 210 LEU A C 1
ATOM 771 O O . LEU A 1 109 ? 32.018 15.646 53.104 1.00 16.96 210 LEU A O 1
ATOM 776 N N . HIS A 1 110 ? 31.241 13.610 52.527 1.00 15.30 211 HIS A N 1
ATOM 777 C CA . HIS A 1 110 ? 31.974 13.494 51.263 1.00 13.40 211 HIS A CA 1
ATOM 7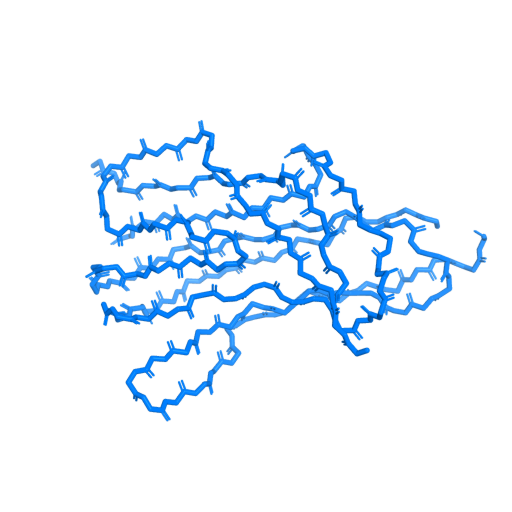78 C C . HIS A 1 110 ? 30.946 13.577 50.115 1.00 15.32 211 HIS A C 1
ATOM 779 O O . HIS A 1 110 ? 29.840 13.061 50.225 1.00 13.83 211 HIS A O 1
ATOM 786 N N . GLN A 1 111 ? 31.267 14.289 49.049 1.00 15.70 212 GLN A N 1
ATOM 787 C CA . GLN A 1 111 ? 30.349 14.349 47.913 1.00 14.62 212 GLN A CA 1
ATOM 788 C C . GLN A 1 111 ? 30.006 12.935 47.439 1.00 11.29 212 GLN A C 1
ATOM 789 O O . GLN A 1 111 ? 30.857 12.049 47.442 1.00 12.12 212 GLN A O 1
ATOM 795 N N . GLY A 1 112 ? 28.747 12.731 47.039 1.00 12.60 213 GLY A N 1
ATOM 796 C CA . GLY A 1 112 ? 28.236 11.412 46.710 1.00 14.22 213 GLY A CA 1
ATOM 797 C C . GLY A 1 112 ? 27.569 10.744 47.914 1.00 15.42 213 GLY A C 1
ATOM 798 O O . GLY A 1 112 ? 26.838 9.784 47.738 1.00 15.91 213 GLY A O 1
ATOM 799 N N . ASP A 1 113 ? 27.818 11.236 49.125 1.00 14.58 214 ASP A N 1
ATOM 800 C CA . ASP A 1 113 ? 27.200 10.674 50.336 1.00 14.32 214 ASP A CA 1
ATOM 801 C C . ASP A 1 113 ? 25.679 10.774 50.267 1.00 16.53 214 ASP A C 1
ATOM 802 O O . ASP A 1 113 ? 25.146 11.715 49.656 1.00 13.40 214 ASP A O 1
ATOM 807 N N . ILE A 1 114 ? 25.005 9.772 50.846 1.00 16.29 215 ILE A N 1
ATOM 808 C CA . ILE A 1 114 ? 23.557 9.778 51.080 1.00 13.03 215 ILE A CA 1
ATOM 809 C C . ILE A 1 114 ? 23.308 9.824 52.598 1.00 13.48 215 ILE A C 1
ATOM 810 O O . ILE A 1 114 ? 23.832 8.987 53.314 1.00 13.81 215 ILE A O 1
ATOM 815 N N . ILE A 1 115 ? 22.557 10.816 53.075 1.00 12.71 216 ILE A N 1
ATOM 816 C CA . ILE A 1 115 ? 22.161 10.939 54.471 1.00 12.65 216 ILE A CA 1
ATOM 817 C C . ILE A 1 115 ? 20.754 10.372 54.681 1.00 15.20 216 ILE A C 1
ATOM 818 O O . ILE A 1 115 ? 19.832 10.728 53.947 1.00 14.85 216 ILE A O 1
ATOM 823 N N . THR A 1 116 ? 20.608 9.478 55.665 1.00 13.46 217 THR A N 1
ATOM 824 C CA . THR A 1 116 ? 19.344 8.829 55.989 1.00 17.98 217 THR A CA 1
ATOM 825 C C . THR A 1 116 ? 18.912 9.190 57.402 1.00 19.69 217 THR A C 1
ATOM 826 O O . THR A 1 116 ? 19.766 9.363 58.281 1.00 14.73 217 THR A O 1
ATOM 830 N N . VAL A 1 117 ? 17.607 9.331 57.614 1.00 16.78 218 VAL A N 1
ATOM 831 C CA . VAL A 1 117 ? 17.044 9.462 58.974 1.00 16.82 218 VAL A CA 1
ATOM 832 C C . VAL A 1 117 ? 16.017 8.357 59.109 1.00 19.81 218 VAL A C 1
ATOM 833 O O . VAL A 1 117 ? 15.023 8.348 58.379 1.00 20.20 218 VAL A O 1
ATOM 837 N N . LYS A 1 118 ? 16.294 7.372 59.967 1.00 15.03 219 LYS A N 1
ATOM 838 C CA . LYS A 1 118 ? 15.426 6.200 60.112 1.00 16.42 219 LYS A CA 1
ATOM 839 C C . LYS A 1 118 ? 14.969 6.053 61.553 1.00 17.48 219 LYS A C 1
ATOM 840 O O . LYS A 1 118 ? 15.750 6.296 62.494 1.00 15.21 219 LYS A O 1
ATOM 846 N N . ILE A 1 119 ? 13.699 5.686 61.707 1.00 16.41 220 ILE A N 1
ATOM 847 C CA . ILE A 1 119 ? 13.125 5.283 62.982 1.00 17.29 220 ILE A CA 1
ATOM 848 C C . ILE A 1 119 ? 12.880 3.771 62.950 1.00 18.72 220 ILE A C 1
ATOM 849 O O . ILE A 1 119 ? 12.090 3.295 62.145 1.00 16.29 220 ILE A O 1
ATOM 854 N N . PRO A 1 120 ? 13.566 3.006 63.789 1.00 20.37 221 PRO A N 1
ATOM 855 C CA . PRO A 1 120 ? 13.518 1.535 63.712 1.00 22.65 221 PRO A CA 1
ATOM 856 C C . PRO A 1 120 ? 12.270 0.870 64.315 1.00 20.21 221 PRO A C 1
ATOM 857 O O . PRO A 1 120 ? 12.379 -0.096 65.085 1.00 21.50 221 PRO A O 1
ATOM 861 N N . ARG A 1 121 ? 11.093 1.373 63.959 1.00 18.46 222 ARG A N 1
ATOM 862 C CA . ARG A 1 121 ? 9.831 0.718 64.289 1.00 24.00 222 ARG A CA 1
ATOM 863 C C . ARG A 1 121 ? 8.883 0.851 63.112 1.00 23.49 222 ARG A C 1
ATOM 864 O O . ARG A 1 121 ? 8.963 1.806 62.330 1.00 27.00 222 ARG A O 1
ATOM 866 N N . ALA A 1 122 ? 7.986 -0.113 63.004 1.00 21.35 223 ALA A N 1
ATOM 867 C CA . ALA A 1 122 ? 7.017 -0.160 61.924 1.00 22.75 223 ALA A CA 1
ATOM 868 C C . ALA A 1 122 ? 5.952 0.895 62.164 1.00 23.86 223 ALA A C 1
ATOM 869 O O . ALA A 1 122 ? 5.488 1.057 63.299 1.00 21.17 223 ALA A O 1
ATOM 871 N N . ASN A 1 123 ? 5.554 1.596 61.100 1.00 23.83 224 ASN A N 1
ATOM 872 C CA . ASN A 1 123 ? 4.453 2.552 61.188 1.00 24.61 224 ASN A CA 1
ATOM 873 C C . ASN A 1 123 ? 4.565 3.341 62.490 1.00 23.62 224 ASN A C 1
ATOM 874 O O . ASN A 1 123 ? 3.650 3.358 63.317 1.00 22.64 224 ASN A O 1
ATOM 879 N N . ALA A 1 124 ? 5.727 3.955 62.673 1.00 22.49 225 ALA A N 1
ATOM 880 C CA . ALA A 1 124 ? 6.003 4.775 63.833 1.00 22.39 225 ALA A CA 1
ATOM 881 C C . ALA A 1 124 ? 5.084 5.991 63.826 1.00 23.24 225 ALA A C 1
ATOM 882 O O . ALA A 1 124 ? 4.892 6.626 62.785 1.00 25.76 225 ALA A O 1
ATOM 884 N N . LYS A 1 125 ? 4.503 6.303 64.979 1.00 21.03 226 LYS A N 1
ATOM 885 C CA . LYS A 1 125 ? 3.599 7.438 65.079 1.00 21.09 226 LYS A CA 1
ATOM 886 C C . LYS A 1 125 ? 4.465 8.695 65.235 1.00 20.53 226 LYS A C 1
ATOM 887 O O . LYS A 1 125 ? 4.810 9.094 66.344 1.00 21.56 226 LYS A O 1
ATOM 893 N N . LEU A 1 126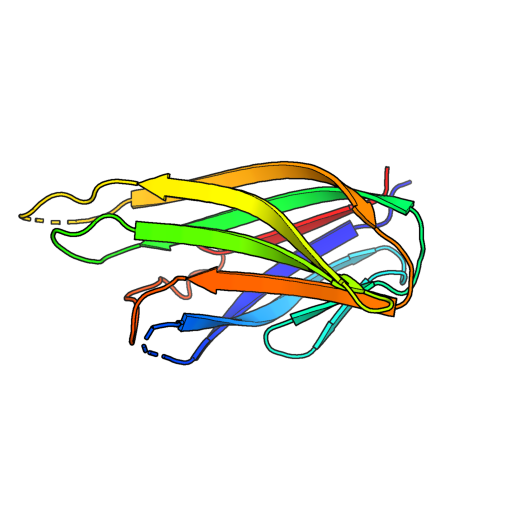 ? 4.849 9.273 64.097 1.00 23.14 227 LEU A N 1
ATOM 894 C CA . LEU A 1 126 ? 5.672 10.488 64.046 1.00 21.35 227 LEU A CA 1
ATOM 895 C C . LEU A 1 126 ? 4.779 11.656 63.641 1.00 21.70 227 LEU A C 1
ATOM 896 O O . LEU A 1 126 ? 3.836 11.469 62.888 1.00 19.61 227 LEU A O 1
ATOM 901 N N . SER A 1 127 ? 5.072 12.857 64.136 1.00 19.83 228 SER A N 1
ATOM 902 C CA . SER A 1 127 ? 4.302 14.047 63.746 1.00 20.30 228 SER A CA 1
ATOM 903 C C . SER A 1 127 ? 4.854 14.574 62.420 1.00 18.73 228 SER A C 1
ATOM 904 O O . SER A 1 127 ? 6.076 14.609 62.214 1.00 22.35 228 SER A O 1
ATOM 907 N N . LEU A 1 128 ? 3.942 14.944 61.526 1.00 14.65 229 LEU A N 1
ATOM 908 C CA . LEU A 1 128 ? 4.271 15.635 60.284 1.00 18.10 229 LEU A CA 1
ATOM 909 C C . LEU A 1 128 ? 4.559 17.119 60.520 1.00 16.39 229 LEU A C 1
ATOM 910 O O . LEU A 1 128 ? 4.945 17.827 59.585 1.00 16.18 229 LEU A O 1
ATOM 915 N N . SER A 1 129 ? 4.305 17.608 61.727 1.00 14.90 230 SER A N 1
ATOM 916 C CA . SER A 1 129 ? 4.369 19.038 61.956 1.00 14.21 230 SER A CA 1
ATOM 917 C C . SER A 1 129 ? 5.772 19.515 61.700 1.00 14.48 230 SER A C 1
ATOM 918 O O . SER A 1 129 ? 6.713 18.934 62.258 1.00 13.38 230 SER A O 1
ATOM 921 N N . PRO A 1 130 ? 5.931 20.581 60.906 1.00 13.27 231 PRO A N 1
ATOM 922 C CA . PRO A 1 130 ? 7.268 21.132 60.614 1.00 14.38 231 PRO A CA 1
ATOM 923 C C . PRO A 1 130 ? 7.935 21.732 61.851 1.00 11.66 231 PRO A C 1
ATOM 924 O O . PRO A 1 130 ? 9.172 21.839 61.930 1.00 16.22 231 PRO A O 1
ATOM 928 N N . HIS A 1 131 ? 7.129 22.071 62.856 1.00 12.49 232 HIS A N 1
ATOM 929 C CA . HIS A 1 131 ? 7.655 22.645 64.123 1.00 14.14 232 HIS A CA 1
ATOM 930 C C . HIS A 1 131 ? 8.164 21.574 65.058 1.00 17.64 232 HIS A C 1
ATOM 931 O O . HIS A 1 131 ? 8.970 21.881 65.924 1.00 15.03 232 HIS A O 1
ATOM 938 N N . GLY A 1 132 ? 7.741 20.314 64.850 1.00 12.95 233 GLY A N 1
ATOM 939 C CA . GLY A 1 132 ? 8.140 19.200 65.697 1.00 15.95 233 GLY A CA 1
ATOM 940 C C . GLY A 1 132 ? 9.114 18.161 65.144 1.00 15.02 233 GLY A C 1
ATOM 941 O O . GLY A 1 132 ? 9.887 17.564 65.899 1.00 16.37 233 GLY A O 1
ATOM 942 N N . THR A 1 133 ? 9.084 17.959 63.836 1.00 16.18 234 THR A N 1
ATOM 943 C CA . THR A 1 133 ? 9.951 17.002 63.152 1.00 15.06 234 THR A CA 1
ATOM 944 C C . THR A 1 133 ? 10.649 17.774 62.037 1.00 14.22 234 THR A C 1
ATOM 945 O O . THR A 1 133 ? 9.998 18.364 61.200 1.00 15.39 234 THR A O 1
ATOM 949 N N . PHE A 1 134 ? 11.974 17.797 62.070 1.00 14.06 235 PHE A N 1
ATOM 950 C CA . PHE A 1 134 ? 12.752 18.516 61.093 1.00 14.79 235 PHE A CA 1
ATOM 951 C C . PHE A 1 134 ? 14.176 18.001 61.018 1.00 18.81 235 PHE A C 1
ATOM 952 O O . PHE A 1 134 ? 14.625 17.225 61.862 1.00 16.24 235 PHE A O 1
ATOM 960 N N . LEU A 1 135 ? 14.859 18.415 59.964 1.00 16.49 236 LEU A N 1
ATOM 961 C CA . LEU A 1 135 ? 16.195 17.946 59.657 1.00 17.27 236 LEU A CA 1
ATOM 962 C C . LEU A 1 135 ? 16.943 19.086 59.005 1.00 15.50 236 LEU A C 1
ATOM 963 O O . LEU A 1 135 ? 16.438 19.731 58.084 1.00 17.72 236 LEU A O 1
ATOM 968 N N . GLY A 1 136 ? 18.150 19.362 59.473 1.00 15.99 237 GLY A N 1
ATOM 969 C CA . GLY A 1 136 ? 18.899 20.414 58.829 1.00 15.02 237 GLY A CA 1
ATOM 970 C C . GLY A 1 136 ? 20.404 20.311 58.847 1.00 17.97 237 GLY A C 1
ATOM 971 O O . GLY A 1 136 ? 20.992 19.502 59.552 1.00 17.44 237 GLY A O 1
ATOM 972 N N . PHE A 1 137 ? 21.012 21.162 58.017 1.00 16.47 238 PHE A N 1
ATOM 973 C CA . PHE A 1 137 ? 22.440 21.163 57.702 1.00 16.08 238 PHE A CA 1
ATOM 974 C C . PHE A 1 137 ? 22.999 22.575 57.653 1.00 17.93 238 PHE A C 1
ATOM 975 O O . PHE A 1 137 ? 22.380 23.459 57.063 1.00 16.30 238 PHE A O 1
ATOM 983 N N . VAL A 1 138 ? 24.215 22.783 58.167 1.00 14.78 239 VAL A N 1
ATOM 984 C CA . VAL A 1 138 ? 24.950 24.011 57.961 1.00 12.33 239 VAL A CA 1
ATOM 985 C C . VAL A 1 138 ? 26.397 23.658 57.632 1.00 16.80 239 VAL A C 1
ATOM 986 O O . VAL A 1 138 ? 27.108 23.049 58.453 1.00 14.84 239 VAL A O 1
ATOM 990 N N . LYS A 1 139 ? 26.838 24.054 56.452 1.00 14.06 240 LYS A N 1
ATOM 991 C CA . LYS A 1 139 ? 28.222 23.881 56.095 1.00 13.55 240 LYS A CA 1
ATOM 992 C C . LYS A 1 139 ? 29.080 24.838 56.893 1.00 17.09 240 LYS A C 1
ATOM 993 O O . LYS A 1 139 ? 28.802 26.061 56.966 1.00 16.84 240 LYS A O 1
ATOM 999 N N . LEU A 1 140 ? 30.117 24.268 57.522 1.00 15.48 241 LEU A N 1
ATOM 1000 C CA . LEU A 1 140 ? 31.004 24.997 58.423 1.00 17.01 241 LEU A CA 1
ATOM 1001 C C . LEU A 1 140 ? 32.354 25.307 57.799 1.00 20.19 241 LEU A C 1
ATOM 1002 O O . LEU A 1 140 ? 32.703 24.774 56.742 1.00 15.24 241 LEU A O 1
#

Solvent-accessible surface area: 6703 Å² total; per-residue (Å²): 135,83,33,27,3,44,0,7,8,66,62,49,52,82,103,56,0,28,0,63,12,77,60,92,105,144,126,32,212,16,14,76,22,81,27,42,32,0,62,0,102,59,57,10,87,1,60,0,39,1,28,0,51,0,50,27,87,87,53,82,12,10,0,22,0,13,52,62,24,120,86,67,198,69,72,21,23,131,8,100,90,88,11,63,95,100,33,168,44,53,0,113,25,42,19,82,45,85,0,80,123,34,3,48,1,7,1,70,0,84,35,68,111,7,138,16,29,85,38,60,156,7,0,33,1,0,1,33,56,113

GO terms:
  GO:0009897 external side of plasma membrane (C, IDA)
  GO:0008284 positive regulation of cell population proliferation (P, IDA)
  GO:0002636 positive regulation of germinal center formation (P, IMP)
  GO:0016064 immunoglobulin mediated immune response (P, IMP)
  GO:0048298 positive regulation of isotype switching to IgA isotypes (P, IMP)
  GO:0050776 regulation of immune response (P, IMP)

Radius of gyration: 14.3 Å; Cα contacts (8 Å, |Δi|>4): 380; chains: 1; bounding box: 33×36×33 Å

CATH classification: 2.60.120.40

Foldseek 3Di:
DWWKWKWAAPDWDWCKIFGFIDTPDTDDDQWARDTRKIAGADWAKKKKKWKWKAFDAFAKKKKWKWKDADHDIGTDDMWIDGHHNVGIDMTMDIDMDTDDHRIIIGIIISDTPTRIDRDRVGTMIMMIGD

Secondary structure (DSSP, 8-state):
---EEEEEEEEEE---EEEEEEEEEEESSSEEEETTEEEE-S-EEEEEEEEEEE--SSS-B--EEEEE-SS-EEEEEE--B-------EEEEEEEEEEE-TT-EEEEEESSTT--B---TTTSEEEEEE-

B-factor: mean 21.38, std 8.35, range [5.86, 60.86]